Protein AF-A0A529T802-F1 (afdb_monomer_lite)

Secondary structure (DSSP, 8-state):
-------SS-----S-------PPP-----SSHHHHHHHHHHHHHHHHHHHHHHHTTS-HHHHHHHHHHHHHHH-HHHHHHHHHHHHTT--HHHHHHHHHHHHHHHHHT--

Sequence (111 aa):
MRIEGIPASPGYAEGPLFDLDQPPAAYRAKASAEEEQAALASAIGKAVGRLAALVETADDEAAGILEFHIAMLEDDALSGPALAAIGSGQPADAAWRAVLDSEIAGYEASD

Structure (mmCIF, N/CA/C/O backbone):
data_AF-A0A529T802-F1
#
_entry.id   AF-A0A529T802-F1
#
loop_
_atom_site.group_PDB
_atom_site.id
_atom_site.type_symbol
_atom_site.label_atom_id
_atom_site.label_alt_id
_atom_site.label_comp_id
_atom_site.label_asym_id
_atom_site.label_entity_id
_atom_site.label_seq_id
_atom_site.pdbx_PDB_ins_code
_atom_site.Cartn_x
_atom_site.Cartn_y
_atom_site.Cartn_z
_atom_site.occupancy
_atom_site.B_iso_or_equiv
_atom_site.auth_seq_id
_atom_site.auth_comp_id
_atom_site.auth_asym_id
_atom_site.auth_atom_id
_atom_site.pdbx_PDB_model_num
ATOM 1 N N . MET A 1 1 ? 6.878 -31.002 -23.336 1.00 72.25 1 MET A N 1
ATOM 2 C CA . MET A 1 1 ? 5.691 -30.128 -23.451 1.00 72.25 1 MET A CA 1
ATOM 3 C C . MET A 1 1 ? 6.150 -28.843 -24.123 1.00 72.25 1 MET A C 1
ATOM 5 O O . MET A 1 1 ? 7.211 -28.363 -23.752 1.00 72.25 1 MET A O 1
ATOM 9 N N . ARG A 1 2 ? 5.439 -28.342 -25.138 1.00 89.38 2 ARG A N 1
ATOM 10 C CA . ARG A 1 2 ? 5.712 -27.037 -25.767 1.00 89.38 2 ARG A CA 1
ATOM 11 C C . ARG A 1 2 ? 4.629 -26.074 -25.287 1.00 89.38 2 ARG A C 1
ATOM 13 O O . ARG A 1 2 ? 3.458 -26.424 -25.385 1.00 89.38 2 ARG A O 1
ATOM 20 N N . ILE A 1 3 ? 5.028 -24.932 -24.735 1.00 92.62 3 ILE A N 1
ATOM 21 C CA . ILE A 1 3 ? 4.133 -23.857 -24.291 1.00 92.62 3 ILE A CA 1
ATOM 22 C C . ILE A 1 3 ? 4.318 -22.686 -25.252 1.00 92.62 3 ILE A C 1
ATOM 24 O O . ILE A 1 3 ? 5.452 -22.356 -25.593 1.00 92.62 3 ILE A O 1
ATOM 28 N N . GLU A 1 4 ? 3.221 -22.081 -25.694 1.00 94.25 4 GLU A N 1
ATOM 29 C CA . GLU A 1 4 ? 3.222 -20.882 -26.534 1.00 94.25 4 GLU A CA 1
ATOM 30 C C . GLU A 1 4 ? 2.445 -19.774 -25.818 1.00 94.25 4 GLU A C 1
ATOM 32 O O . GLU A 1 4 ? 1.466 -20.050 -25.126 1.00 94.25 4 GLU A O 1
ATOM 37 N N . GLY A 1 5 ? 2.898 -18.530 -25.961 1.00 94.19 5 GLY A N 1
ATOM 38 C CA . GLY A 1 5 ? 2.303 -17.351 -25.334 1.00 94.19 5 GLY A CA 1
ATOM 39 C C . GLY A 1 5 ? 2.462 -16.116 -26.219 1.00 94.19 5 GLY A C 1
ATOM 40 O O . GLY A 1 5 ? 2.922 -16.217 -27.357 1.00 94.19 5 GLY A O 1
ATOM 41 N N . ILE A 1 6 ? 2.086 -14.946 -25.702 1.00 96.38 6 ILE A N 1
ATOM 42 C CA . ILE A 1 6 ? 2.229 -13.669 -26.415 1.00 96.38 6 ILE A CA 1
ATOM 43 C C . ILE A 1 6 ? 3.611 -13.081 -26.080 1.00 96.38 6 ILE A C 1
ATOM 45 O O . ILE A 1 6 ? 3.884 -12.848 -24.901 1.00 96.38 6 ILE A O 1
ATOM 49 N N . PRO A 1 7 ? 4.502 -12.850 -27.065 1.00 94.19 7 PRO A N 1
ATOM 50 C CA . PRO A 1 7 ? 5.819 -12.284 -26.790 1.00 94.19 7 PRO A CA 1
ATOM 51 C C . PRO A 1 7 ? 5.696 -10.815 -26.360 1.00 94.19 7 PRO A C 1
ATOM 53 O O . PRO A 1 7 ? 5.273 -9.976 -27.149 1.00 94.19 7 PRO A O 1
ATOM 56 N N . ALA A 1 8 ? 6.091 -10.504 -25.122 1.00 95.56 8 ALA A N 1
ATOM 57 C CA . ALA A 1 8 ? 6.108 -9.132 -24.602 1.00 95.56 8 ALA A CA 1
ATOM 58 C C . ALA A 1 8 ? 7.330 -8.322 -25.081 1.00 95.56 8 ALA A C 1
ATOM 60 O O . ALA A 1 8 ? 7.249 -7.108 -25.233 1.00 95.56 8 ALA A O 1
ATOM 61 N N . SER A 1 9 ? 8.462 -8.992 -25.332 1.00 95.38 9 SER A N 1
ATOM 62 C CA . SER A 1 9 ? 9.710 -8.395 -25.825 1.00 95.38 9 SER A CA 1
ATOM 63 C C . SER A 1 9 ? 10.518 -9.434 -26.621 1.00 95.38 9 SER A C 1
ATOM 65 O O . SER A 1 9 ? 10.463 -10.622 -26.283 1.00 95.38 9 SER A O 1
ATOM 67 N N . PRO A 1 10 ? 11.241 -9.050 -27.691 1.00 95.25 10 PRO A N 1
ATOM 68 C CA . PRO A 1 10 ? 12.111 -9.968 -28.424 1.00 95.25 10 PRO A CA 1
ATOM 69 C C . PRO A 1 10 ? 13.365 -10.345 -27.616 1.00 95.25 10 PRO A C 1
ATOM 71 O O . PRO A 1 10 ? 13.934 -9.520 -26.907 1.00 95.25 10 PRO A O 1
ATOM 74 N N . GLY A 1 11 ? 13.856 -11.576 -27.783 1.00 95.50 11 GLY A N 1
ATOM 75 C CA . GLY A 1 11 ? 15.120 -12.021 -27.184 1.00 95.50 11 GLY A CA 1
ATOM 76 C C . GLY A 1 11 ? 15.161 -13.517 -26.867 1.00 95.50 11 GLY A C 1
ATOM 77 O O . GLY A 1 11 ? 14.204 -14.245 -27.127 1.00 95.50 11 GLY A O 1
ATOM 78 N N . TYR A 1 12 ? 16.284 -13.967 -26.303 1.00 95.62 12 TYR A N 1
ATOM 79 C CA . TYR A 1 12 ? 16.461 -15.305 -25.732 1.00 95.62 12 TYR A CA 1
ATOM 80 C C . TYR A 1 12 ? 17.090 -15.175 -24.343 1.00 95.62 12 TYR A C 1
ATOM 82 O O . TYR A 1 12 ? 18.098 -14.488 -24.187 1.00 95.62 12 TYR A O 1
ATOM 90 N N . ALA A 1 13 ? 16.505 -15.844 -23.354 1.00 94.88 13 ALA A N 1
ATOM 91 C CA . ALA A 1 13 ? 17.035 -15.947 -22.002 1.00 94.88 13 ALA A CA 1
ATOM 92 C C . ALA A 1 13 ? 16.893 -17.394 -21.519 1.00 94.88 13 ALA A C 1
ATOM 94 O O . ALA A 1 13 ? 15.884 -18.045 -21.784 1.00 94.88 13 ALA A O 1
ATOM 95 N N . GLU A 1 14 ? 17.900 -17.889 -20.805 1.00 96.88 14 GLU A N 1
ATOM 96 C CA . GLU A 1 14 ? 17.929 -19.235 -20.239 1.00 96.88 14 GLU A CA 1
ATOM 97 C C . GLU A 1 14 ? 18.514 -19.165 -18.829 1.00 96.88 14 GLU A C 1
ATOM 99 O O . GLU A 1 14 ? 19.530 -18.508 -18.599 1.00 96.88 14 GLU A O 1
ATOM 104 N N . GLY A 1 15 ? 17.860 -19.823 -17.876 1.00 96.38 15 GLY A N 1
ATOM 105 C CA . GLY A 1 15 ? 18.249 -19.780 -16.476 1.00 96.38 15 GLY A CA 1
ATOM 106 C C . GLY A 1 15 ? 17.215 -20.443 -15.567 1.00 96.38 15 GLY A C 1
ATOM 107 O O . GLY A 1 15 ? 16.218 -20.985 -16.050 1.00 96.38 15 GLY A O 1
ATOM 108 N N . PRO A 1 16 ? 17.456 -20.429 -14.247 1.00 96.44 16 PRO A N 1
ATOM 109 C CA . PRO A 1 16 ? 16.498 -20.933 -13.275 1.00 96.44 16 PRO A CA 1
ATOM 110 C C . PRO A 1 16 ? 15.204 -20.112 -13.288 1.00 96.44 16 PRO A C 1
ATOM 112 O O . PRO A 1 16 ? 15.228 -18.886 -13.394 1.00 96.44 16 PRO A O 1
ATOM 115 N N . LEU A 1 17 ? 14.080 -20.810 -13.132 1.00 93.38 17 LEU A N 1
ATOM 116 C CA . LEU A 1 17 ? 12.778 -20.199 -12.896 1.00 93.38 17 LEU A CA 1
ATOM 117 C C . LEU A 1 17 ? 12.551 -20.082 -11.388 1.00 93.38 17 LEU A C 1
ATOM 119 O O . LEU A 1 17 ? 12.662 -21.077 -10.670 1.00 93.38 17 LEU A O 1
ATOM 123 N N . PHE A 1 18 ? 12.211 -18.879 -10.932 1.00 93.44 18 PHE A N 1
ATOM 124 C CA . PHE A 1 18 ? 11.799 -18.624 -9.557 1.00 93.44 18 PHE A CA 1
ATOM 125 C C . PHE A 1 18 ? 10.315 -18.286 -9.546 1.00 93.44 18 PHE A C 1
ATOM 127 O O . PHE A 1 18 ? 9.897 -17.330 -10.197 1.00 93.44 18 PHE A O 1
ATOM 134 N N . ASP A 1 19 ? 9.539 -19.079 -8.816 1.00 92.38 19 ASP A N 1
ATOM 135 C CA . ASP A 1 19 ? 8.155 -18.742 -8.507 1.00 92.38 19 ASP A CA 1
ATOM 136 C C . ASP A 1 19 ? 8.144 -17.767 -7.324 1.00 92.38 19 ASP A C 1
ATOM 138 O O . ASP A 1 19 ? 8.796 -18.013 -6.304 1.00 92.38 19 ASP A O 1
ATOM 142 N N . LEU A 1 20 ? 7.468 -16.631 -7.487 1.00 90.94 20 LEU A N 1
ATOM 143 C CA . LEU A 1 20 ? 7.326 -15.645 -6.424 1.00 90.94 20 LEU A CA 1
ATOM 144 C C . LEU A 1 20 ? 6.036 -15.949 -5.667 1.00 90.94 20 LEU A C 1
ATOM 146 O O . LEU A 1 20 ? 4.953 -15.551 -6.096 1.00 90.94 20 LEU A O 1
ATOM 150 N N . ASP A 1 21 ? 6.171 -16.624 -4.525 1.00 86.75 21 ASP A N 1
ATOM 151 C CA . ASP A 1 21 ? 5.050 -16.872 -3.620 1.00 86.75 21 ASP A CA 1
ATOM 152 C C . ASP A 1 21 ? 4.367 -15.548 -3.241 1.00 86.75 21 ASP A C 1
ATOM 154 O O . ASP A 1 21 ? 4.998 -14.613 -2.741 1.00 86.75 21 ASP A O 1
ATOM 158 N N . GLN A 1 22 ? 3.048 -15.492 -3.427 1.00 81.50 22 GLN A N 1
ATOM 159 C CA . GLN A 1 22 ? 2.193 -14.405 -2.950 1.00 81.50 22 GLN A CA 1
ATOM 160 C C . GLN A 1 22 ? 1.316 -14.923 -1.805 1.00 81.50 22 GLN A C 1
ATOM 162 O O . GLN A 1 22 ? 0.141 -15.241 -2.014 1.00 81.50 22 GLN A O 1
ATOM 167 N N . PRO A 1 23 ? 1.870 -15.079 -0.587 1.00 83.25 23 PRO A N 1
ATOM 168 C CA . PRO A 1 23 ? 1.090 -15.569 0.536 1.00 83.25 23 PRO A CA 1
ATOM 169 C C . PRO A 1 23 ? -0.043 -14.584 0.861 1.00 83.25 23 PRO A C 1
ATOM 171 O O . PRO A 1 23 ? 0.159 -13.367 0.796 1.00 83.25 23 PRO A O 1
ATOM 174 N N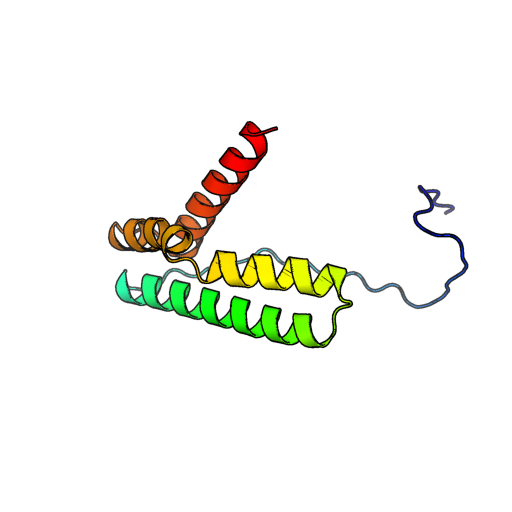 . PRO A 1 24 ? -1.232 -15.080 1.251 1.00 80.75 24 PRO A N 1
ATOM 175 C CA . PRO A 1 24 ? -2.337 -14.209 1.615 1.00 80.75 24 PRO A CA 1
ATOM 176 C C . PRO A 1 24 ? -1.939 -13.322 2.797 1.00 80.75 24 PRO A C 1
ATOM 178 O O . PRO A 1 24 ? -1.389 -13.791 3.798 1.00 80.75 24 PRO A O 1
ATOM 181 N N . ALA A 1 25 ? -2.245 -12.031 2.690 1.00 82.94 25 ALA A N 1
ATOM 182 C CA . ALA A 1 25 ? -2.026 -11.094 3.778 1.00 82.94 25 ALA A CA 1
ATOM 183 C C . ALA A 1 25 ? -2.939 -11.453 4.960 1.00 82.94 25 ALA A C 1
ATOM 185 O O . ALA A 1 25 ? -4.163 -11.374 4.860 1.00 82.94 25 ALA A O 1
ATOM 186 N N . ALA A 1 26 ? -2.339 -11.824 6.090 1.00 86.94 26 ALA A N 1
ATOM 187 C CA . ALA A 1 26 ? -3.051 -12.078 7.335 1.00 86.94 26 ALA A CA 1
ATOM 188 C C . ALA A 1 26 ? -2.824 -10.921 8.311 1.00 86.94 26 ALA A C 1
ATOM 190 O O . ALA A 1 26 ? -1.683 -10.578 8.629 1.00 86.94 26 ALA A O 1
ATOM 191 N N . TYR A 1 27 ? -3.913 -10.349 8.820 1.00 94.44 27 TYR A N 1
ATOM 192 C CA . TYR A 1 27 ? -3.865 -9.350 9.878 1.00 94.44 27 TYR A CA 1
ATOM 193 C C . TYR A 1 27 ? -4.408 -9.927 11.182 1.00 94.44 27 TYR A C 1
ATOM 195 O O . TYR A 1 27 ? -5.396 -10.660 11.200 1.00 94.44 27 TYR A O 1
ATOM 203 N N . ARG A 1 28 ? -3.750 -9.588 12.292 1.00 95.50 28 ARG A N 1
ATOM 204 C CA . ARG A 1 28 ? -4.257 -9.861 13.636 1.00 95.50 28 ARG A CA 1
ATOM 205 C C . ARG A 1 28 ? -4.660 -8.540 14.270 1.00 95.50 28 ARG A C 1
ATOM 207 O O . ARG A 1 28 ? -3.779 -7.713 14.549 1.00 95.50 28 ARG A O 1
ATOM 214 N N . ALA A 1 29 ? -5.961 -8.433 14.529 1.00 95.94 29 ALA A N 1
ATOM 215 C CA . ALA A 1 29 ? -6.566 -7.320 15.235 1.00 95.94 29 ALA A CA 1
ATOM 216 C C . ALA A 1 29 ? -5.876 -7.066 16.582 1.00 95.94 29 ALA A C 1
ATOM 218 O O . ALA A 1 29 ? -5.366 -7.990 17.232 1.00 95.94 29 ALA A O 1
ATOM 219 N N . LYS A 1 30 ? -5.822 -5.796 16.958 1.00 97.19 30 LYS A N 1
ATOM 220 C CA . LYS A 1 30 ? -5.264 -5.307 18.215 1.00 97.19 30 LYS A CA 1
ATOM 221 C C . LYS A 1 30 ? -6.326 -5.302 19.306 1.00 97.19 30 LYS A C 1
ATOM 223 O O . LYS A 1 30 ? -7.490 -5.613 19.061 1.00 97.19 30 LYS A O 1
ATOM 228 N N . ALA A 1 31 ? -5.903 -5.021 20.534 1.00 95.50 31 ALA A N 1
ATOM 229 C CA . ALA A 1 31 ? 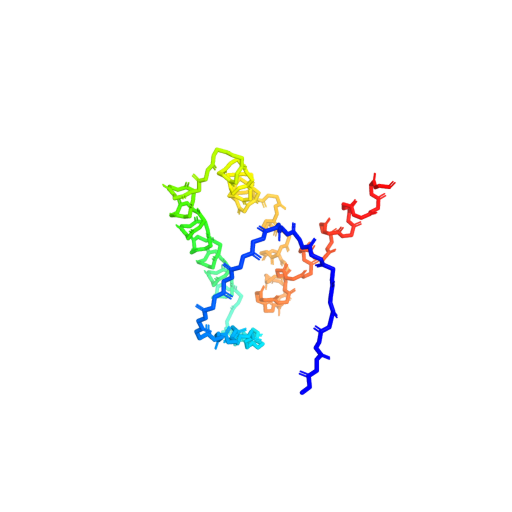-6.794 -5.061 21.684 1.00 95.50 31 ALA A CA 1
ATOM 230 C C . ALA A 1 31 ? -7.640 -3.786 21.812 1.00 95.50 31 ALA A C 1
ATOM 232 O O . ALA A 1 31 ? -8.685 -3.825 22.462 1.00 95.50 31 ALA A O 1
ATOM 233 N N . SER A 1 32 ? -7.211 -2.673 21.207 1.00 97.75 32 SER A N 1
ATOM 234 C CA . SER A 1 32 ? -7.928 -1.398 21.261 1.00 97.75 32 SER A CA 1
ATOM 235 C C . SER A 1 32 ? -7.897 -0.631 19.937 1.00 97.75 32 SER A C 1
ATOM 237 O O . SER A 1 32 ? -7.057 -0.881 19.071 1.00 97.75 32 SER A O 1
ATOM 239 N N . ALA A 1 33 ? -8.810 0.334 19.797 1.00 97.62 33 ALA A N 1
ATOM 240 C CA . ALA A 1 33 ? -8.874 1.214 18.633 1.00 97.62 33 ALA A CA 1
ATOM 241 C C . ALA A 1 33 ? -7.615 2.089 18.505 1.00 97.62 33 ALA A C 1
ATOM 243 O O . ALA A 1 33 ? -7.139 2.321 17.399 1.00 97.62 33 ALA A O 1
ATOM 244 N N . GLU A 1 34 ? -7.032 2.531 19.620 1.00 98.00 34 GLU A N 1
ATOM 245 C CA . GLU A 1 34 ? -5.783 3.299 19.624 1.00 98.00 34 GLU A CA 1
ATOM 246 C C . GLU A 1 34 ? -4.614 2.459 19.093 1.00 98.00 34 GLU A C 1
ATOM 248 O O . GLU A 1 34 ? -3.802 2.947 18.306 1.00 98.00 34 GLU A O 1
ATOM 253 N N . GLU A 1 35 ? -4.539 1.180 19.480 1.00 98.31 35 GLU A N 1
ATOM 254 C CA . GLU A 1 35 ? -3.530 0.259 18.951 1.00 98.31 35 GLU A CA 1
ATOM 255 C C . GLU A 1 35 ? -3.734 -0.013 17.453 1.00 98.31 35 GLU A C 1
ATOM 257 O O . GLU A 1 35 ? -2.755 -0.115 16.713 1.00 98.31 35 GLU A O 1
ATOM 262 N N . GLU A 1 36 ? -4.983 -0.112 16.990 1.00 98.56 36 GLU A N 1
ATOM 263 C CA . GLU A 1 36 ? -5.316 -0.251 15.566 1.00 98.56 36 GLU A CA 1
ATOM 264 C C . GLU A 1 36 ? -4.938 1.003 14.759 1.00 98.56 36 GLU A C 1
ATOM 266 O O . GLU A 1 36 ? -4.304 0.896 13.708 1.00 98.56 36 GLU A O 1
ATOM 271 N N . GLN A 1 37 ? -5.250 2.202 15.259 1.00 98.25 37 GLN A N 1
ATOM 272 C CA . GLN A 1 37 ? -4.872 3.467 14.616 1.00 98.25 37 GLN A CA 1
ATOM 273 C C . GLN A 1 37 ? -3.349 3.611 14.530 1.00 98.25 37 GLN A C 1
ATOM 275 O O . GLN A 1 37 ? -2.810 3.942 13.473 1.00 98.25 37 GLN A O 1
ATOM 280 N N . ALA A 1 38 ? -2.636 3.292 15.615 1.00 98.25 38 ALA A N 1
ATOM 281 C CA . ALA A 1 38 ? -1.177 3.283 15.625 1.00 98.25 38 ALA A CA 1
ATOM 282 C C . ALA A 1 38 ? -0.601 2.237 14.656 1.00 98.25 38 ALA A C 1
ATOM 284 O O . ALA A 1 38 ? 0.417 2.488 14.003 1.00 98.25 38 ALA A O 1
ATOM 285 N N . ALA A 1 39 ? -1.246 1.072 14.532 1.00 98.12 39 ALA A N 1
ATOM 286 C CA . ALA A 1 39 ? -0.849 0.046 13.576 1.00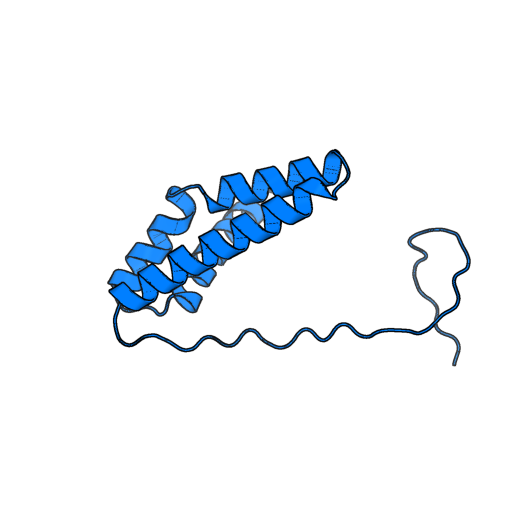 98.12 39 ALA A CA 1
ATOM 287 C C . ALA A 1 39 ? -1.004 0.529 12.127 1.00 98.12 39 ALA A C 1
ATOM 289 O O . ALA A 1 39 ? -0.074 0.332 11.340 1.00 98.12 39 ALA A O 1
ATOM 290 N N . LEU A 1 40 ? -2.114 1.197 11.791 1.00 98.00 40 LEU A N 1
ATOM 291 C CA . LEU A 1 40 ? -2.332 1.773 10.462 1.00 98.00 40 LEU A CA 1
ATOM 292 C C . LEU A 1 40 ? -1.302 2.864 10.148 1.00 98.00 40 LEU A C 1
ATOM 294 O O . LEU A 1 40 ? -0.612 2.773 9.134 1.00 98.00 40 LEU A O 1
ATOM 298 N N . ALA A 1 41 ? -1.119 3.835 11.046 1.00 98.00 41 ALA A N 1
ATOM 299 C CA . ALA A 1 41 ? -0.139 4.907 10.863 1.00 98.00 41 ALA A CA 1
ATOM 300 C C . ALA A 1 41 ? 1.290 4.355 10.691 1.00 98.00 41 ALA A C 1
ATOM 302 O O . ALA A 1 41 ? 2.038 4.775 9.807 1.00 98.00 41 ALA A O 1
ATOM 303 N N . SER A 1 42 ? 1.666 3.345 11.487 1.00 98.06 42 SER A N 1
ATOM 304 C CA . SER A 1 42 ? 2.961 2.671 11.346 1.00 98.06 42 SER A CA 1
ATOM 305 C C . SER A 1 42 ? 3.094 1.927 10.014 1.00 98.06 42 SER A C 1
ATOM 307 O O . SER A 1 42 ? 4.182 1.895 9.438 1.00 98.06 42 SER A O 1
ATOM 309 N N . ALA A 1 43 ? 2.019 1.305 9.525 1.00 97.62 43 ALA A N 1
ATOM 310 C CA . ALA A 1 43 ? 2.020 0.604 8.247 1.00 97.62 43 ALA A CA 1
ATOM 311 C C . ALA A 1 43 ? 2.184 1.575 7.069 1.00 97.62 43 ALA A C 1
ATOM 313 O O . ALA A 1 43 ? 3.029 1.316 6.212 1.00 97.62 43 ALA A O 1
ATOM 314 N N . ILE A 1 44 ? 1.465 2.703 7.078 1.00 98.06 44 ILE A N 1
ATOM 315 C CA . ILE A 1 44 ? 1.597 3.771 6.076 1.00 98.06 44 ILE A CA 1
ATOM 316 C C . ILE A 1 44 ? 3.032 4.305 6.069 1.00 98.06 44 ILE A C 1
ATOM 318 O O . ILE A 1 44 ? 3.687 4.272 5.031 1.00 98.06 44 ILE A O 1
ATOM 322 N N . GLY A 1 45 ? 3.588 4.663 7.232 1.00 98.31 45 GLY A N 1
ATOM 323 C CA . GLY A 1 45 ? 4.972 5.147 7.316 1.00 98.31 45 GLY A CA 1
ATOM 324 C C . GLY A 1 45 ? 6.010 4.134 6.807 1.00 98.31 45 GLY A C 1
ATOM 325 O O . GLY A 1 45 ? 6.976 4.503 6.141 1.00 98.31 45 GLY A O 1
ATOM 326 N N . LYS A 1 46 ? 5.806 2.831 7.056 1.00 98.38 46 LYS A N 1
ATOM 327 C CA . LYS A 1 46 ? 6.666 1.771 6.494 1.00 98.38 46 LYS A CA 1
ATOM 328 C C . LYS A 1 46 ? 6.518 1.644 4.980 1.00 98.38 46 LYS A C 1
ATOM 330 O O . LYS A 1 46 ? 7.513 1.362 4.316 1.00 98.38 46 LYS A O 1
ATOM 335 N N . ALA A 1 47 ? 5.306 1.786 4.448 1.00 98.00 47 ALA A N 1
ATOM 336 C CA . ALA A 1 47 ? 5.057 1.744 3.012 1.00 98.00 47 ALA A CA 1
ATOM 337 C C . ALA A 1 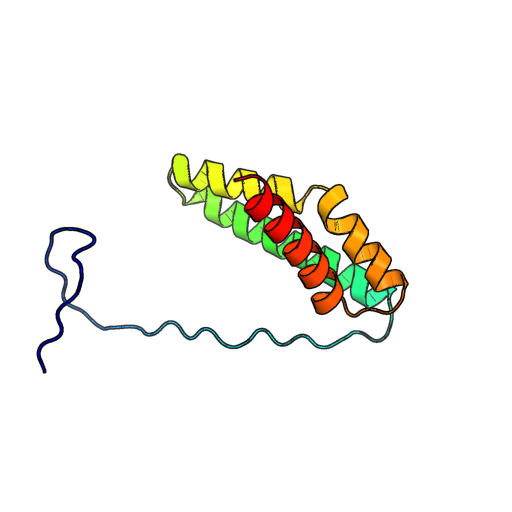47 ? 5.733 2.931 2.317 1.00 98.00 47 ALA A C 1
ATOM 339 O O . ALA A 1 47 ? 6.532 2.705 1.414 1.00 98.00 47 ALA A O 1
ATOM 340 N N . VAL A 1 48 ? 5.526 4.150 2.822 1.00 98.56 48 VAL A N 1
ATOM 341 C CA . VAL A 1 48 ? 6.187 5.371 2.336 1.00 98.56 48 VAL A CA 1
ATOM 342 C C . VAL A 1 48 ? 7.708 5.214 2.346 1.00 98.56 48 VAL A C 1
ATOM 344 O O . VAL A 1 48 ? 8.346 5.393 1.315 1.00 98.56 48 VAL A O 1
ATOM 347 N N . GLY A 1 49 ? 8.301 4.770 3.461 1.00 98.44 49 GLY A N 1
ATOM 348 C CA . GLY A 1 49 ? 9.754 4.576 3.536 1.00 98.44 49 GLY A CA 1
ATOM 349 C C . GLY A 1 49 ? 10.299 3.537 2.545 1.00 98.44 49 GLY A C 1
ATOM 350 O O . GLY A 1 49 ? 11.396 3.702 2.016 1.00 98.44 49 GLY A O 1
ATOM 351 N N . ARG A 1 50 ? 9.540 2.470 2.260 1.00 98.25 50 ARG A N 1
ATOM 352 C CA . ARG A 1 50 ? 9.918 1.463 1.250 1.00 98.25 50 ARG A CA 1
ATOM 353 C C . ARG A 1 50 ? 9.786 1.995 -0.173 1.00 98.25 50 ARG A C 1
ATOM 355 O O . ARG A 1 50 ? 10.644 1.690 -0.993 1.00 98.25 50 ARG A O 1
ATOM 362 N N . LEU A 1 51 ? 8.737 2.765 -0.457 1.00 98.38 51 LEU A N 1
ATOM 363 C CA . LEU A 1 51 ? 8.533 3.392 -1.761 1.00 98.38 51 LEU A CA 1
ATOM 364 C C . LEU A 1 51 ? 9.614 4.438 -2.033 1.00 98.38 51 LEU A C 1
ATOM 366 O O . LEU A 1 51 ? 10.202 4.413 -3.106 1.00 98.38 51 LEU A O 1
ATOM 370 N N . ALA A 1 52 ? 9.961 5.264 -1.044 1.00 98.25 52 ALA A N 1
ATOM 371 C CA . ALA A 1 52 ? 11.051 6.229 -1.159 1.00 98.25 52 ALA A CA 1
ATOM 372 C C . ALA A 1 52 ? 12.387 5.540 -1.482 1.00 98.25 52 ALA A C 1
ATOM 374 O O . ALA A 1 52 ? 13.109 5.970 -2.370 1.00 98.25 52 ALA A O 1
ATOM 375 N N . ALA A 1 53 ? 12.691 4.411 -0.833 1.00 98.31 53 ALA A N 1
ATOM 376 C CA . ALA A 1 53 ? 13.885 3.633 -1.166 1.00 98.31 53 ALA A CA 1
ATOM 377 C C . ALA A 1 53 ? 13.851 3.042 -2.591 1.00 98.31 53 ALA A C 1
ATOM 379 O O . ALA A 1 53 ? 14.907 2.834 -3.184 1.00 98.31 53 ALA A O 1
ATOM 380 N N . LEU A 1 54 ? 12.663 2.752 -3.132 1.00 97.75 54 LEU A N 1
ATOM 381 C CA . LEU A 1 54 ? 12.505 2.245 -4.495 1.00 97.75 54 LEU A CA 1
ATOM 382 C C . LEU A 1 54 ? 12.686 3.355 -5.540 1.00 97.75 54 LEU A C 1
ATOM 384 O O . LEU A 1 54 ? 13.325 3.095 -6.560 1.00 97.75 54 LEU A O 1
ATOM 388 N N . VAL A 1 55 ? 12.199 4.571 -5.255 1.00 98.19 55 VAL A N 1
ATOM 389 C CA . VAL A 1 55 ? 12.391 5.775 -6.089 1.00 98.19 55 VAL A CA 1
ATOM 390 C C . VAL A 1 55 ? 13.872 5.982 -6.412 1.00 98.19 55 VAL A C 1
ATOM 392 O O . VAL A 1 55 ? 14.216 6.140 -7.576 1.00 98.19 55 VAL A O 1
ATOM 395 N N . GLU A 1 56 ? 14.763 5.845 -5.424 1.00 97.75 56 GLU A N 1
ATOM 396 C CA . GLU A 1 56 ? 16.221 6.007 -5.601 1.00 97.75 56 GLU A CA 1
ATOM 397 C C . GLU A 1 56 ? 16.854 5.047 -6.628 1.00 97.75 56 GLU A C 1
ATOM 399 O O . GLU A 1 56 ? 17.991 5.246 -7.055 1.00 97.75 56 GLU A O 1
ATOM 404 N N . THR A 1 57 ? 16.157 3.969 -6.995 1.00 97.00 57 THR A N 1
ATOM 405 C CA . THR A 1 57 ? 16.654 2.942 -7.925 1.00 97.00 57 THR A CA 1
ATOM 406 C C . THR A 1 57 ? 15.846 2.842 -9.216 1.00 97.00 57 THR A C 1
ATOM 408 O O . THR A 1 57 ? 16.195 2.047 -10.090 1.00 97.00 57 THR A O 1
ATOM 411 N N . ALA A 1 58 ? 14.765 3.612 -9.324 1.00 97.25 58 ALA A N 1
ATOM 412 C CA . ALA A 1 58 ? 13.866 3.612 -10.465 1.00 97.25 58 ALA A CA 1
ATOM 413 C C . ALA A 1 58 ? 14.397 4.520 -11.587 1.00 97.25 58 ALA A C 1
ATOM 415 O O . ALA A 1 58 ? 15.194 5.426 -11.347 1.00 97.25 58 ALA A O 1
ATOM 416 N N . ASP A 1 59 ? 13.960 4.274 -12.824 1.00 97.50 59 ASP A N 1
ATOM 417 C CA . ASP A 1 59 ? 14.094 5.270 -13.891 1.00 97.50 59 ASP A CA 1
ATOM 418 C C . ASP A 1 59 ? 13.118 6.443 -13.677 1.00 97.50 59 ASP A C 1
ATOM 420 O O . ASP A 1 59 ? 12.225 6.367 -12.835 1.00 97.50 59 ASP A O 1
ATOM 424 N N . ASP A 1 60 ? 13.291 7.536 -14.428 1.00 95.75 60 ASP A N 1
ATOM 425 C CA . ASP A 1 60 ? 12.547 8.787 -14.214 1.00 95.75 60 ASP A CA 1
ATOM 426 C C . ASP A 1 60 ? 11.017 8.615 -14.304 1.00 95.75 60 ASP A C 1
ATOM 428 O O . ASP A 1 60 ? 10.272 9.255 -13.561 1.00 95.75 60 ASP A O 1
ATOM 432 N N . GLU A 1 61 ? 10.527 7.752 -15.201 1.00 96.50 61 GLU A N 1
ATOM 433 C CA . GLU A 1 61 ? 9.088 7.508 -15.361 1.00 96.50 61 GLU A CA 1
ATOM 434 C C . GLU A 1 61 ? 8.536 6.709 -14.176 1.00 96.50 61 GLU A C 1
ATOM 436 O O . GLU A 1 61 ? 7.538 7.101 -13.563 1.00 96.50 61 GLU A O 1
ATOM 441 N N . ALA A 1 62 ? 9.209 5.617 -13.806 1.00 96.81 62 ALA A N 1
ATOM 442 C CA . ALA A 1 62 ? 8.817 4.808 -12.661 1.00 96.81 62 ALA A CA 1
ATOM 443 C C . ALA A 1 62 ? 8.937 5.586 -11.339 1.00 96.81 62 ALA A C 1
ATOM 445 O O . ALA A 1 62 ? 8.065 5.458 -10.477 1.00 96.81 62 ALA A O 1
ATOM 446 N N . ALA A 1 63 ? 9.965 6.424 -11.188 1.00 97.81 63 ALA A N 1
ATOM 447 C CA . ALA A 1 63 ? 10.137 7.309 -10.041 1.00 97.81 63 ALA A CA 1
ATOM 448 C C . ALA A 1 63 ? 8.937 8.254 -9.885 1.00 97.81 63 ALA A C 1
ATOM 450 O O . ALA A 1 63 ? 8.347 8.301 -8.807 1.00 97.81 63 ALA A O 1
ATOM 451 N N . GLY A 1 64 ? 8.499 8.909 -10.966 1.00 97.88 64 GLY A N 1
ATOM 452 C CA . GLY A 1 64 ? 7.334 9.799 -10.931 1.00 97.88 64 GLY A CA 1
ATOM 453 C C . GLY A 1 64 ? 6.037 9.100 -10.493 1.00 97.88 64 GLY A C 1
ATOM 454 O O . GLY A 1 64 ? 5.258 9.660 -9.721 1.00 97.88 64 GLY A O 1
ATOM 455 N N . ILE A 1 65 ? 5.816 7.850 -10.919 1.00 97.75 65 ILE A N 1
ATOM 456 C CA . ILE A 1 65 ? 4.663 7.044 -10.472 1.00 97.75 65 ILE A CA 1
ATOM 457 C C . ILE A 1 65 ? 4.758 6.733 -8.970 1.00 97.75 65 ILE A C 1
ATOM 459 O O . ILE A 1 65 ? 3.771 6.831 -8.238 1.00 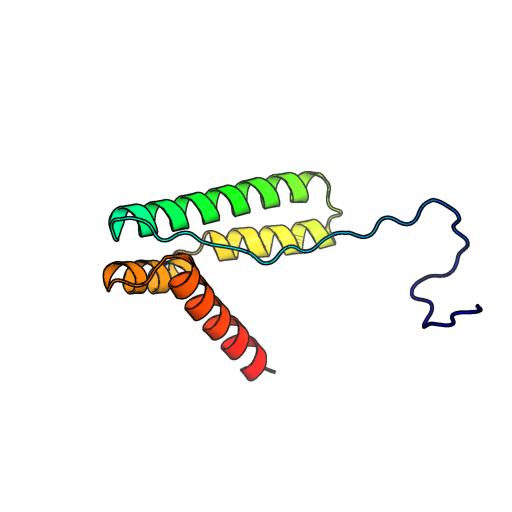97.75 65 ILE A O 1
ATOM 463 N N . LEU A 1 66 ? 5.942 6.351 -8.490 1.00 98.31 66 LEU A N 1
ATOM 464 C CA . LEU A 1 66 ? 6.160 6.026 -7.080 1.00 98.31 66 LEU A CA 1
ATOM 465 C C . LEU A 1 66 ? 6.021 7.258 -6.175 1.00 98.31 66 LEU A C 1
ATOM 467 O O . LEU A 1 66 ? 5.432 7.151 -5.100 1.00 98.31 66 LEU A O 1
ATOM 471 N N . GLU A 1 67 ? 6.506 8.419 -6.612 1.00 98.25 67 GLU A N 1
ATOM 472 C CA . GLU A 1 67 ? 6.334 9.699 -5.917 1.00 98.25 67 GLU A CA 1
ATOM 473 C C . GLU A 1 67 ? 4.858 10.088 -5.799 1.00 98.25 67 GLU A C 1
ATOM 475 O O . GLU A 1 67 ? 4.416 10.509 -4.729 1.00 98.25 67 GLU A O 1
ATOM 480 N N . PHE A 1 68 ? 4.068 9.871 -6.856 1.00 97.00 68 PHE A N 1
ATOM 481 C CA . PHE A 1 68 ? 2.619 10.055 -6.796 1.00 97.00 68 PHE A CA 1
ATOM 482 C C . PHE A 1 68 ? 1.973 9.147 -5.737 1.00 97.00 68 PHE A C 1
ATOM 484 O O . PHE A 1 68 ? 1.173 9.617 -4.928 1.00 97.00 68 PHE A O 1
ATOM 491 N N . HIS A 1 69 ? 2.352 7.865 -5.676 1.00 97.12 69 HIS A N 1
ATOM 492 C CA . HIS A 1 69 ? 1.843 6.955 -4.643 1.00 97.12 69 HIS A CA 1
ATOM 493 C C . HIS A 1 69 ? 2.241 7.377 -3.222 1.00 97.12 69 HIS A C 1
ATOM 495 O O . HIS A 1 69 ? 1.446 7.208 -2.298 1.00 97.12 69 HIS A O 1
ATOM 501 N N . ILE A 1 70 ? 3.450 7.916 -3.030 1.00 98.38 70 ILE A N 1
ATOM 502 C CA . ILE A 1 70 ? 3.882 8.465 -1.737 1.00 98.38 70 ILE A CA 1
ATOM 503 C C . ILE A 1 70 ? 2.996 9.649 -1.353 1.00 98.38 70 ILE A C 1
ATOM 505 O O . ILE A 1 70 ? 2.420 9.629 -0.269 1.00 98.38 70 ILE A O 1
ATOM 509 N N . ALA A 1 71 ? 2.821 10.620 -2.254 1.00 97.75 71 ALA A N 1
ATOM 510 C CA . ALA A 1 71 ? 1.978 11.787 -2.005 1.00 97.75 71 ALA A CA 1
ATOM 511 C C . ALA A 1 71 ? 0.532 11.390 -1.663 1.00 97.75 71 ALA A C 1
ATOM 513 O O . ALA A 1 71 ? -0.071 11.963 -0.761 1.00 97.75 71 ALA A O 1
ATOM 514 N N . MET A 1 72 ? -0.001 10.366 -2.334 1.00 95.75 72 MET A N 1
ATOM 515 C CA . MET A 1 72 ? -1.327 9.816 -2.051 1.00 95.75 72 MET A CA 1
ATOM 516 C C . MET A 1 72 ? -1.408 9.166 -0.658 1.00 95.75 72 MET A C 1
ATOM 518 O O . MET A 1 72 ? -2.391 9.350 0.052 1.00 95.75 72 MET A O 1
ATOM 522 N N . LEU A 1 73 ? -0.384 8.413 -0.240 1.00 97.44 73 LEU A N 1
ATOM 523 C CA . LEU A 1 73 ? -0.333 7.790 1.091 1.00 97.44 73 LEU A CA 1
ATOM 524 C C . LEU A 1 73 ? -0.142 8.802 2.230 1.00 97.44 73 LEU A C 1
ATOM 526 O O . LEU A 1 73 ? -0.549 8.522 3.357 1.00 97.44 73 LEU A O 1
ATOM 530 N N . GLU A 1 74 ? 0.500 9.935 1.950 1.00 96.69 74 GLU A N 1
ATOM 531 C CA . GLU A 1 74 ? 0.710 11.035 2.898 1.00 96.69 74 GLU A CA 1
ATOM 532 C C . GLU A 1 74 ? -0.499 11.977 3.003 1.00 96.69 74 GLU A C 1
ATOM 534 O O . GLU A 1 74 ? -0.542 12.810 3.909 1.00 96.69 74 GLU A O 1
ATOM 539 N N . ASP A 1 75 ? -1.491 11.845 2.118 1.00 96.94 75 ASP A N 1
ATOM 540 C CA . ASP A 1 75 ? -2.719 12.626 2.188 1.00 96.94 75 ASP A CA 1
ATOM 541 C C . ASP A 1 75 ? -3.630 12.122 3.322 1.00 96.94 75 ASP A C 1
ATOM 543 O O . ASP A 1 75 ? -4.186 11.017 3.298 1.00 96.94 75 ASP A O 1
ATOM 547 N N . ASP A 1 76 ? -3.834 12.973 4.328 1.00 95.19 76 ASP A N 1
ATOM 548 C CA . ASP A 1 76 ? -4.745 12.713 5.441 1.00 95.19 76 ASP A CA 1
ATOM 549 C C . ASP A 1 76 ? -6.198 12.499 4.981 1.00 95.19 76 ASP A C 1
ATOM 551 O O . ASP A 1 76 ? -6.970 11.841 5.683 1.00 95.19 76 ASP A O 1
ATOM 555 N N . ALA A 1 77 ? -6.592 13.003 3.805 1.00 95.19 77 ALA A N 1
ATOM 556 C CA . ALA A 1 77 ? -7.911 12.744 3.232 1.00 95.19 77 ALA A CA 1
ATOM 557 C C . ALA A 1 77 ? -8.114 11.259 2.896 1.00 95.19 77 ALA A C 1
ATOM 559 O O . ALA A 1 77 ? -9.228 10.754 3.052 1.00 95.19 77 ALA A O 1
ATOM 560 N N . LEU A 1 78 ? -7.045 10.548 2.514 1.00 95.25 78 LEU A N 1
ATOM 561 C CA . LEU A 1 78 ? -7.089 9.109 2.272 1.00 95.25 78 LEU A CA 1
ATOM 562 C C . LEU A 1 78 ? -7.163 8.330 3.590 1.00 95.25 78 LEU A C 1
ATOM 564 O O . LEU A 1 78 ? -7.978 7.425 3.746 1.00 95.25 78 LEU A O 1
ATOM 568 N N . SER A 1 79 ? -6.320 8.659 4.571 1.00 96.38 79 SER A N 1
ATOM 569 C CA . SER A 1 79 ? -6.236 7.868 5.810 1.00 96.38 79 SER A CA 1
ATOM 570 C C . SER A 1 79 ? -7.336 8.192 6.832 1.00 96.38 79 SER A C 1
ATOM 572 O O . SER A 1 79 ? -7.733 7.324 7.618 1.00 96.38 79 SER A O 1
ATOM 574 N N . GLY A 1 80 ? -7.882 9.410 6.806 1.00 97.44 80 GLY A N 1
ATOM 575 C CA . GLY A 1 80 ? -8.877 9.913 7.754 1.00 97.44 80 GLY A CA 1
ATOM 576 C C . GLY A 1 80 ? -10.129 9.035 7.895 1.00 97.44 80 GLY A C 1
ATOM 577 O O . GLY A 1 80 ? -10.475 8.667 9.024 1.00 97.44 80 GLY A O 1
ATOM 578 N N . PRO A 1 81 ? -10.803 8.638 6.797 1.00 97.81 81 PRO A N 1
ATOM 579 C CA . PRO A 1 81 ? -11.966 7.754 6.863 1.00 97.81 81 PRO A CA 1
ATOM 580 C C . PRO A 1 81 ? -11.655 6.386 7.492 1.00 97.81 81 PRO A C 1
ATOM 582 O O . PRO A 1 81 ? -12.453 5.879 8.284 1.00 97.81 81 PRO A O 1
ATOM 585 N N . ALA A 1 82 ? -10.475 5.815 7.222 1.00 98.00 82 ALA A N 1
ATOM 586 C CA . ALA A 1 82 ? -10.053 4.549 7.822 1.00 98.00 82 ALA A CA 1
ATOM 587 C C . ALA A 1 82 ? -9.813 4.706 9.332 1.00 98.00 82 ALA A C 1
ATOM 589 O O . ALA A 1 82 ? -10.285 3.892 10.125 1.00 98.00 82 ALA A O 1
ATOM 590 N N . LEU A 1 83 ? -9.145 5.785 9.755 1.00 98.00 83 LEU A N 1
ATOM 591 C CA . LEU A 1 83 ? -8.911 6.088 11.172 1.00 98.00 83 LEU A CA 1
ATOM 592 C C . LEU A 1 83 ? -10.223 6.300 11.947 1.00 98.00 83 LEU A C 1
ATOM 594 O O . LEU A 1 83 ? -10.346 5.847 13.091 1.00 98.00 83 LEU A O 1
ATOM 598 N N . ALA A 1 84 ? -11.218 6.934 11.320 1.00 97.94 84 ALA A N 1
ATOM 599 C CA . ALA A 1 84 ? -12.555 7.099 11.886 1.00 97.94 84 ALA A CA 1
ATOM 600 C C . ALA A 1 84 ? -13.297 5.756 12.018 1.00 97.94 84 ALA A C 1
ATOM 602 O O . ALA A 1 84 ? -13.863 5.465 13.075 1.00 97.94 84 ALA A O 1
ATOM 603 N N . ALA A 1 85 ? -13.249 4.906 10.986 1.00 98.06 85 ALA A N 1
ATOM 604 C CA . ALA A 1 85 ? -13.837 3.567 11.014 1.00 98.06 85 ALA A CA 1
ATOM 605 C C . ALA A 1 85 ? -13.209 2.680 12.103 1.00 98.06 85 ALA A C 1
ATOM 607 O O . ALA A 1 85 ? -13.928 1.991 12.835 1.00 98.06 85 ALA A O 1
ATOM 608 N N . ILE A 1 86 ? -11.891 2.768 12.293 1.00 98.31 86 ILE A N 1
ATOM 609 C CA . ILE A 1 86 ? -11.195 2.114 13.408 1.00 98.31 86 ILE A CA 1
ATOM 610 C C . ILE A 1 86 ? -11.710 2.627 14.757 1.00 98.31 86 ILE A C 1
ATOM 612 O O . ILE A 1 86 ? -12.004 1.830 15.648 1.00 98.31 86 ILE A O 1
ATOM 616 N N . GLY A 1 87 ? -11.895 3.943 14.900 1.00 96.94 87 GLY A N 1
ATOM 617 C CA . GLY A 1 87 ? -12.475 4.546 16.106 1.00 96.94 87 GLY A CA 1
ATOM 618 C C . GLY A 1 87 ? -13.883 4.029 16.434 1.00 96.94 87 GLY A C 1
ATOM 619 O O . GLY A 1 87 ? -14.289 4.038 17.593 1.00 96.94 87 GLY A O 1
ATOM 620 N N . SER A 1 88 ? -14.610 3.520 15.433 1.00 95.88 88 SER A N 1
ATOM 621 C CA . SER A 1 88 ? -15.915 2.863 15.600 1.00 95.88 88 SER A CA 1
ATOM 622 C C . SER A 1 88 ? -15.854 1.345 15.843 1.00 95.88 88 SER A C 1
ATOM 624 O O . SER A 1 88 ? -16.898 0.704 15.958 1.00 95.88 88 SER A O 1
ATOM 626 N N . GLY A 1 89 ? -14.654 0.765 15.960 1.00 95.62 89 GLY A N 1
ATOM 627 C CA . GLY A 1 89 ? -14.438 -0.642 16.316 1.00 95.62 89 GLY A CA 1
ATOM 628 C C . GLY A 1 89 ? -14.058 -1.570 15.160 1.00 95.62 89 GLY A C 1
ATOM 629 O O . GLY A 1 89 ? -14.039 -2.785 15.356 1.00 95.62 89 GLY A O 1
ATOM 630 N N . GLN A 1 90 ? -13.762 -1.048 13.966 1.00 97.50 90 GLN A N 1
ATOM 631 C CA . GLN A 1 90 ? -13.233 -1.879 12.880 1.00 97.50 90 GLN A CA 1
ATOM 632 C C . GLN A 1 90 ? -11.732 -2.168 13.066 1.00 97.50 90 GLN A C 1
ATOM 634 O O . GLN A 1 90 ? -10.993 -1.287 13.509 1.00 97.50 90 GLN A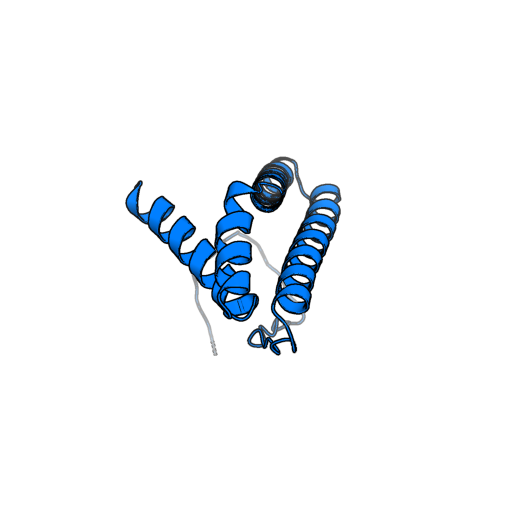 O 1
ATOM 639 N N . PRO A 1 91 ? -11.243 -3.368 12.699 1.00 97.69 91 PRO A N 1
ATOM 640 C CA . PRO A 1 91 ? -9.808 -3.622 12.645 1.00 97.69 91 PRO A CA 1
ATOM 641 C C . PRO A 1 91 ? -9.166 -2.829 11.496 1.00 97.69 91 PRO A C 1
ATOM 643 O O . PRO A 1 91 ? -9.805 -2.583 10.468 1.00 97.69 91 PRO A O 1
ATOM 646 N N . ALA A 1 92 ? -7.895 -2.444 11.652 1.00 97.81 92 ALA A N 1
ATOM 647 C CA . ALA A 1 92 ? -7.226 -1.534 10.723 1.00 97.81 92 ALA A CA 1
ATOM 648 C C . ALA A 1 92 ? -7.166 -2.050 9.282 1.00 97.81 92 ALA A C 1
ATOM 650 O O . ALA A 1 92 ? -7.291 -1.269 8.343 1.00 97.81 92 ALA A O 1
ATOM 651 N N . ASP A 1 93 ? -6.997 -3.356 9.087 1.00 96.94 93 ASP A N 1
ATOM 652 C CA . ASP A 1 93 ? -6.901 -3.952 7.758 1.00 96.94 93 ASP A CA 1
ATOM 653 C C . ASP A 1 93 ? -8.236 -3.945 7.003 1.00 96.94 93 ASP A C 1
ATOM 655 O O . ASP A 1 93 ? -8.250 -3.791 5.783 1.00 96.94 93 ASP A O 1
ATOM 659 N N . ALA A 1 94 ? -9.356 -4.114 7.706 1.00 96.94 94 ALA A N 1
ATOM 660 C CA . ALA A 1 94 ? -10.685 -4.022 7.113 1.00 96.94 94 ALA A CA 1
ATOM 661 C C . ALA A 1 94 ? -11.044 -2.564 6.805 1.00 96.94 94 ALA A C 1
ATOM 663 O O . ALA A 1 94 ? -11.487 -2.275 5.697 1.00 96.94 94 ALA A O 1
ATOM 664 N N . ALA A 1 95 ? -10.790 -1.654 7.752 1.00 97.94 95 ALA A N 1
ATOM 665 C CA . ALA A 1 95 ? -11.039 -0.226 7.577 1.00 97.94 95 ALA A CA 1
ATOM 666 C C . ALA A 1 95 ? -10.235 0.354 6.402 1.00 97.94 95 ALA A C 1
ATOM 668 O O . ALA A 1 95 ? -10.786 1.055 5.558 1.00 97.94 95 ALA A O 1
ATOM 669 N N . TRP A 1 96 ? -8.947 0.012 6.310 1.00 97.56 96 TRP A N 1
ATOM 670 C CA . TRP A 1 96 ? -8.077 0.450 5.219 1.00 97.56 96 TRP A CA 1
ATOM 671 C C . TRP A 1 96 ? -8.517 -0.094 3.856 1.00 97.56 96 TRP A C 1
ATOM 673 O O . TRP A 1 96 ? -8.593 0.666 2.894 1.00 97.56 96 TRP A O 1
ATOM 683 N N . ARG A 1 97 ? -8.857 -1.391 3.768 1.00 96.31 97 ARG A N 1
ATOM 684 C CA . ARG A 1 97 ? -9.361 -1.982 2.516 1.00 96.31 97 ARG A CA 1
ATOM 685 C C . ARG A 1 97 ? -10.648 -1.317 2.052 1.00 96.31 97 ARG A C 1
ATOM 687 O O . ARG A 1 97 ? -10.734 -0.964 0.889 1.00 96.31 97 ARG A O 1
ATOM 694 N N . ALA A 1 98 ? -11.596 -1.078 2.957 1.00 96.94 98 ALA A N 1
ATOM 695 C CA . ALA A 1 98 ? -12.861 -0.443 2.599 1.00 96.94 98 ALA A CA 1
ATOM 696 C C . ALA A 1 98 ? -12.675 0.966 2.008 1.00 96.94 98 ALA A C 1
ATOM 698 O O . ALA A 1 98 ? -13.398 1.344 1.089 1.00 96.94 98 ALA A O 1
ATOM 699 N N . VAL A 1 99 ? -11.704 1.736 2.513 1.00 96.50 99 VAL A N 1
ATOM 700 C CA . VAL A 1 99 ? -11.365 3.047 1.940 1.00 96.50 99 VAL A CA 1
ATOM 701 C C . VAL A 1 99 ? -10.742 2.902 0.556 1.00 96.50 99 VAL A C 1
ATOM 703 O O . VAL A 1 99 ? -11.205 3.551 -0.375 1.00 96.50 99 VAL A O 1
ATOM 706 N N . LEU A 1 100 ? -9.750 2.022 0.391 1.00 96.06 100 LEU A N 1
ATOM 707 C CA . LEU A 1 100 ? -9.135 1.798 -0.920 1.00 96.06 100 LEU A CA 1
ATOM 708 C C . LEU A 1 100 ? -10.137 1.272 -1.953 1.00 96.06 100 LEU A C 1
ATOM 710 O O . LEU A 1 100 ? -10.114 1.730 -3.088 1.00 96.06 100 LEU A O 1
ATOM 714 N N . ASP A 1 101 ? -11.042 0.372 -1.568 1.00 96.75 101 ASP A N 1
ATOM 715 C CA . ASP A 1 101 ? -12.099 -0.136 -2.449 1.00 96.75 101 ASP A CA 1
ATOM 716 C C . ASP A 1 101 ? -13.021 1.003 -2.928 1.00 96.75 101 ASP A C 1
ATOM 718 O O . ASP A 1 101 ? -13.452 1.008 -4.080 1.00 96.75 101 ASP A O 1
ATOM 722 N N . SER A 1 102 ? -13.295 1.995 -2.069 1.00 94.88 102 SER A N 1
ATOM 723 C CA . SER A 1 102 ? -14.062 3.193 -2.437 1.00 94.88 102 SER A CA 1
ATOM 724 C C . SER A 1 102 ? -13.309 4.084 -3.425 1.00 94.88 102 SER A C 1
ATOM 726 O O . SER A 1 102 ? -13.906 4.542 -4.398 1.00 94.88 102 SER A O 1
ATOM 728 N N . GLU A 1 103 ? -12.016 4.326 -3.198 1.00 93.44 103 GLU A N 1
ATOM 729 C CA . GLU A 1 103 ? -11.187 5.116 -4.118 1.00 93.44 103 GLU A CA 1
ATOM 730 C C . GLU A 1 103 ? -11.074 4.430 -5.484 1.00 93.44 103 GLU A C 1
ATOM 732 O O . GLU A 1 103 ? -11.302 5.061 -6.514 1.00 93.44 103 GLU A O 1
ATOM 737 N N . ILE A 1 104 ? -10.812 3.118 -5.497 1.00 94.56 104 ILE A N 1
ATOM 738 C CA . ILE A 1 104 ? -10.751 2.301 -6.717 1.00 94.56 104 ILE A CA 1
ATOM 739 C C . ILE A 1 104 ? -12.066 2.405 -7.492 1.00 94.56 104 ILE A C 1
ATOM 741 O O . ILE A 1 104 ? -12.045 2.730 -8.677 1.00 94.56 104 ILE A O 1
ATOM 745 N N . ALA A 1 105 ? -13.207 2.209 -6.826 1.00 95.31 105 ALA A N 1
ATOM 746 C CA . ALA A 1 105 ? -14.514 2.339 -7.466 1.00 95.31 105 ALA A CA 1
ATOM 747 C C . ALA A 1 105 ? -14.762 3.759 -8.011 1.00 95.31 105 ALA A C 1
ATOM 749 O O . ALA A 1 105 ? -15.401 3.920 -9.051 1.00 95.31 105 ALA A O 1
ATOM 750 N N . GLY A 1 106 ? -14.257 4.793 -7.330 1.00 92.81 106 GLY A N 1
ATOM 751 C CA . GLY A 1 106 ? -14.315 6.180 -7.793 1.00 92.81 106 GLY A CA 1
ATOM 752 C C . GLY A 1 106 ? -13.532 6.410 -9.088 1.00 92.81 106 GLY A C 1
ATOM 753 O O . GLY A 1 106 ? -14.048 7.051 -10.008 1.00 92.81 106 GLY A O 1
ATOM 754 N N . TYR A 1 107 ? -12.324 5.851 -9.188 1.00 90.12 107 TYR A N 1
ATOM 755 C CA . TYR A 1 107 ? -11.527 5.889 -10.416 1.00 90.12 107 TYR A CA 1
ATOM 756 C C . TYR A 1 107 ? -12.186 5.096 -11.550 1.00 90.12 107 TYR A C 1
ATOM 758 O O . TYR A 1 107 ? -12.350 5.637 -12.638 1.00 90.12 107 TYR A O 1
ATOM 766 N N . GLU A 1 108 ? -12.643 3.867 -11.289 1.00 93.88 108 GLU A N 1
ATOM 767 C CA . GLU A 1 108 ? -13.307 3.016 -12.292 1.00 93.88 108 GLU A CA 1
ATOM 768 C C . GLU A 1 108 ? -14.594 3.637 -12.857 1.00 93.88 108 GLU A C 1
ATOM 770 O O . GLU A 1 108 ? -14.947 3.384 -14.004 1.00 93.88 108 GLU A O 1
ATOM 775 N N . ALA A 1 109 ? -15.309 4.442 -12.066 1.00 93.75 109 ALA A N 1
ATOM 776 C CA . ALA A 1 109 ? -16.525 5.127 -12.502 1.00 93.75 109 ALA A CA 1
ATOM 777 C C . ALA A 1 109 ? -16.269 6.453 -13.244 1.00 93.75 109 ALA A C 1
ATOM 779 O O . ALA A 1 109 ? -17.219 7.051 -13.755 1.00 93.75 109 ALA A O 1
ATOM 780 N N . SER A 1 110 ? -15.027 6.947 -13.241 1.00 85.06 110 SER A N 1
ATOM 781 C CA . SER A 1 110 ? -14.642 8.210 -13.886 1.00 85.06 110 SER A CA 1
ATOM 782 C C . SER A 1 110 ? -14.204 8.038 -15.349 1.00 85.06 110 SER A C 1
ATOM 784 O O . SER A 1 110 ? -14.067 9.046 -16.047 1.00 85.06 110 SER A O 1
ATOM 786 N N . ASP A 1 111 ? -14.031 6.790 -15.797 1.00 56.59 111 ASP A N 1
ATOM 787 C CA . ASP A 1 111 ? -13.789 6.367 -17.187 1.00 56.59 111 ASP A CA 1
ATOM 788 C C . ASP A 1 111 ? -15.100 6.051 -17.940 1.00 56.59 111 ASP A C 1
ATOM 790 O O . ASP A 1 111 ? -15.159 6.315 -19.168 1.00 56.59 111 ASP A O 1
#

Radius of gyration: 18.99 Å; chains: 1; bounding box: 35×43×50 Å

Foldseek 3Di:
DDDDDDDPDDDDDDDDDDDDDDDDDDDDFDPALVVQLVVLVVVLVVLLVVLVVVLVVDDPVVNVVSVVVSVVSPDCVQCVQLSVVSVVPDHSVVSNVVSVVVVVVVVVVVD

pLDDT: mean 95.12, std 5.61, range [56.59, 98.56]